Protein AF-A0A7C2QTX3-F1 (afdb_monomer_lite)

Sequence (171 aa):
MPTMRTARFLTLGAALRYRGGTQMWAWALHRLTGLGVLAFLILHVVDTALVIYRPDLYDAMLATYRHPIFRVGEYLIFLSVLYHAANGLRIVVQDFWTPLMRHRKALLAASTAVVVAAALPIAWVMLGPVLGLREEPGAARHRERCLREPTAPACVAPTAKARTASPETGR

Secondary structure (DSSP, 8-state):
-----------HHHHHT----HHHHHHHHHHHHHHHHHHHHHHHHHHHHHHHH-HHHHHHHHHHHTSHHHHHHHHHHHHHHHHHHHHHHHHHHHHH-GGGGGGHHHHHHHHHHHHHHHHHHHHHHHHTTTTTSS--HHHHHHHHHHHH-TTSTTTS---TTTTT-------

Structure (mmCIF, N/CA/C/O backbone):
data_AF-A0A7C2QTX3-F1
#
_entry.id   AF-A0A7C2QTX3-F1
#
loop_
_atom_site.group_PDB
_atom_site.id
_atom_site.type_symbol
_atom_site.label_atom_id
_atom_site.label_alt_id
_atom_site.label_comp_id
_atom_site.label_asym_id
_atom_site.label_entity_id
_atom_site.label_seq_id
_atom_site.pdbx_PDB_ins_code
_atom_site.Cartn_x
_atom_site.Cartn_y
_atom_site.Cartn_z
_atom_site.occupancy
_atom_site.B_iso_or_equiv
_atom_site.auth_seq_id
_atom_site.auth_comp_id
_atom_site.auth_asym_id
_atom_site.auth_atom_id
_atom_site.pdbx_PDB_model_num
ATOM 1 N N . MET A 1 1 ? -36.318 39.809 23.331 1.00 50.53 1 MET A N 1
ATOM 2 C CA . MET A 1 1 ? -35.365 39.790 22.199 1.00 50.53 1 MET A CA 1
ATOM 3 C C . MET A 1 1 ? -34.103 39.053 22.645 1.00 50.53 1 MET A C 1
ATOM 5 O O . MET A 1 1 ? -33.371 39.626 23.443 1.00 50.53 1 MET A O 1
ATOM 9 N N . PRO A 1 2 ? -33.862 37.785 22.263 1.00 57.91 2 PRO A N 1
ATOM 10 C CA . PRO A 1 2 ? -32.628 37.107 22.637 1.00 57.91 2 PRO A CA 1
ATOM 11 C C . PRO A 1 2 ? -31.489 37.546 21.710 1.00 57.91 2 PRO A C 1
ATOM 13 O O . PRO A 1 2 ? -31.608 37.542 20.486 1.00 57.91 2 PRO A O 1
ATOM 16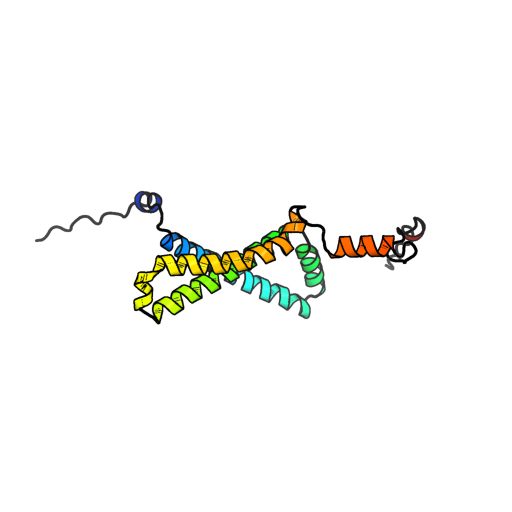 N N . THR A 1 3 ? -30.394 37.957 22.333 1.00 61.47 3 THR A N 1
ATOM 17 C CA . THR A 1 3 ? -29.134 38.378 21.728 1.00 61.47 3 THR A CA 1
ATOM 18 C C . THR A 1 3 ? -28.474 37.216 20.984 1.00 61.47 3 THR A C 1
ATOM 20 O O . THR A 1 3 ? -28.255 36.139 21.541 1.00 61.47 3 THR A O 1
ATOM 23 N N . MET A 1 4 ? -28.147 37.434 19.706 1.00 57.34 4 MET A N 1
ATOM 24 C CA . MET A 1 4 ? -27.383 36.486 18.895 1.00 57.34 4 MET A CA 1
ATOM 25 C C . MET A 1 4 ? -26.004 36.272 19.529 1.00 57.34 4 MET A C 1
ATOM 27 O O . MET A 1 4 ? -25.161 37.168 19.558 1.00 57.34 4 MET A O 1
ATOM 31 N N . ARG A 1 5 ? -25.784 35.072 20.072 1.00 62.09 5 ARG A N 1
ATOM 32 C CA . ARG A 1 5 ? -24.493 34.644 20.606 1.00 62.09 5 ARG A CA 1
ATOM 33 C C . ARG A 1 5 ? -23.505 34.436 19.462 1.00 62.09 5 ARG A C 1
ATOM 35 O O . ARG A 1 5 ? -23.758 33.691 18.523 1.00 62.09 5 ARG A O 1
ATOM 42 N N . THR A 1 6 ? -22.371 35.100 19.617 1.00 60.44 6 THR A N 1
ATOM 43 C CA . THR A 1 6 ? -21.134 35.064 18.842 1.00 60.44 6 THR A CA 1
ATOM 44 C C . THR A 1 6 ? -20.844 33.688 18.234 1.00 60.44 6 THR A C 1
ATOM 46 O O . THR A 1 6 ? -20.529 32.733 18.949 1.00 60.44 6 THR A O 1
ATOM 49 N N . ALA A 1 7 ? -20.901 33.598 16.905 1.00 58.66 7 ALA A N 1
ATOM 50 C CA . ALA A 1 7 ? -20.357 32.474 16.157 1.00 58.66 7 ALA A CA 1
ATOM 51 C C . ALA A 1 7 ? -18.837 32.441 16.376 1.00 58.66 7 ALA A C 1
ATOM 53 O O . ALA A 1 7 ? -18.087 33.255 15.838 1.00 58.66 7 ALA A O 1
ATOM 54 N N . ARG A 1 8 ? -18.372 31.534 17.241 1.00 60.38 8 ARG A N 1
ATOM 55 C CA . ARG A 1 8 ? -16.943 31.291 17.442 1.00 60.38 8 ARG A CA 1
ATOM 56 C C . ARG A 1 8 ? -16.390 30.645 16.176 1.00 60.38 8 ARG A C 1
ATOM 58 O O . ARG A 1 8 ? -16.637 29.470 15.924 1.00 60.38 8 ARG A O 1
ATOM 65 N N . PHE A 1 9 ? -15.632 31.421 15.408 1.00 60.91 9 PHE A N 1
ATOM 66 C CA . PHE A 1 9 ? -14.715 30.918 14.393 1.00 60.91 9 PHE A CA 1
ATOM 67 C C . PHE A 1 9 ? -13.874 29.788 15.007 1.00 60.91 9 PHE A C 1
ATOM 69 O O . PHE A 1 9 ? -13.084 30.029 15.922 1.00 60.91 9 PHE A O 1
ATOM 76 N N . LEU A 1 10 ? -14.068 28.550 14.540 1.00 65.25 10 LEU A N 1
ATOM 77 C CA . LEU A 1 10 ? -13.141 27.455 14.812 1.00 65.25 10 LEU A CA 1
ATOM 78 C C . LEU A 1 10 ? -11.784 27.874 14.249 1.00 65.25 10 LEU A C 1
ATOM 80 O O . LEU A 1 10 ? -11.579 27.899 13.038 1.00 65.25 10 LEU A O 1
ATOM 84 N N . THR A 1 11 ? -10.869 28.272 15.123 1.00 66.81 11 THR A N 1
ATOM 85 C CA . THR A 1 11 ? -9.556 28.737 14.700 1.00 66.81 11 THR A CA 1
ATOM 86 C C . THR A 1 11 ? -8.782 27.562 14.110 1.00 66.81 11 THR A C 1
ATOM 88 O O . THR A 1 11 ? -8.664 26.503 14.725 1.00 66.81 11 THR A O 1
ATOM 91 N N . LEU A 1 12 ? -8.212 27.756 12.920 1.00 65.94 12 LEU A N 1
ATOM 92 C CA . LEU A 1 12 ? -7.293 26.816 12.267 1.00 65.94 12 LEU A CA 1
ATOM 93 C C . LEU A 1 12 ? -6.188 26.340 13.236 1.00 65.94 12 LEU A C 1
ATOM 95 O O . LEU A 1 12 ? -5.781 25.183 13.212 1.00 65.94 12 LEU A O 1
ATOM 99 N N . GLY A 1 13 ? -5.780 27.203 14.175 1.00 67.69 13 GLY A N 1
ATOM 100 C CA . GLY A 1 13 ? -4.843 26.873 15.252 1.00 67.69 13 GLY A CA 1
ATOM 101 C C . GLY A 1 13 ? -5.346 25.836 16.269 1.00 67.69 13 GLY A C 1
ATOM 102 O O . GLY A 1 13 ? -4.538 25.084 16.808 1.00 67.69 13 GLY A O 1
ATOM 103 N N . ALA A 1 14 ? -6.655 25.739 16.522 1.00 66.12 14 ALA A N 1
ATOM 104 C CA . ALA A 1 14 ? -7.232 24.676 17.348 1.00 66.12 14 ALA A CA 1
ATOM 105 C C . ALA A 1 14 ? -7.248 23.328 16.607 1.00 66.12 14 ALA A C 1
ATOM 107 O O . ALA A 1 14 ? -6.960 22.298 17.215 1.00 66.12 14 ALA A O 1
ATOM 108 N N . ALA A 1 15 ? -7.501 23.339 15.292 1.00 64.50 15 ALA A N 1
ATOM 109 C CA . ALA A 1 15 ? -7.401 22.151 14.443 1.00 64.50 15 ALA A CA 1
ATOM 110 C C . ALA A 1 15 ? -5.948 21.645 14.334 1.00 64.50 15 ALA A C 1
ATOM 112 O O . ALA A 1 15 ? -5.706 20.450 14.469 1.00 64.50 15 ALA A O 1
ATOM 113 N N . LEU A 1 16 ? -4.974 22.552 14.190 1.00 67.81 16 LEU A N 1
ATOM 114 C CA . LEU A 1 16 ? -3.541 22.224 14.144 1.00 67.81 16 LEU A CA 1
ATOM 115 C C . LEU A 1 16 ? -2.974 21.752 15.499 1.00 67.81 16 LEU A C 1
ATOM 117 O O . LEU A 1 16 ? -2.011 20.992 15.528 1.00 67.81 16 LEU A O 1
ATOM 121 N N . ARG A 1 17 ? -3.571 22.160 16.631 1.00 70.44 17 ARG A N 1
ATOM 122 C CA . ARG A 1 17 ? -3.202 21.677 17.981 1.00 70.44 17 ARG A CA 1
ATOM 123 C C . ARG A 1 17 ? -3.789 20.307 18.331 1.00 70.44 17 ARG A C 1
ATOM 125 O O . ARG A 1 17 ? -3.411 19.739 19.359 1.00 70.44 17 ARG A O 1
ATOM 132 N N . TYR A 1 18 ? -4.709 19.767 17.532 1.00 73.12 18 TYR A N 1
ATOM 133 C CA . TYR A 1 18 ? -5.312 18.468 17.810 1.00 73.12 18 TYR A CA 1
ATOM 134 C C . TYR A 1 18 ? -4.320 17.335 17.513 1.00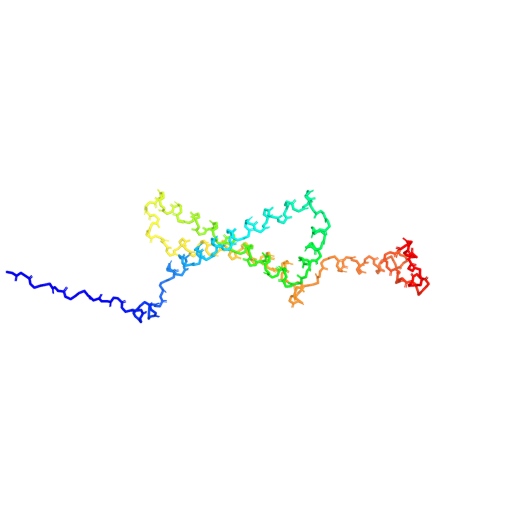 73.12 18 TYR A C 1
ATOM 136 O O . TYR A 1 18 ? -3.978 17.070 16.367 1.00 73.12 18 TYR A O 1
ATOM 144 N N . ARG A 1 19 ? -3.873 16.624 18.556 1.00 69.56 19 ARG A N 1
ATOM 145 C CA . ARG A 1 19 ? -2.820 15.594 18.446 1.00 69.56 19 ARG A CA 1
ATOM 146 C C . ARG A 1 19 ? -3.261 14.262 17.828 1.00 69.56 19 ARG A C 1
ATOM 148 O O . ARG A 1 19 ? -2.429 13.369 17.731 1.00 69.56 19 ARG A O 1
ATOM 155 N N . GLY A 1 20 ? -4.517 14.131 17.389 1.00 72.81 20 GLY A N 1
ATOM 156 C CA . GLY A 1 20 ? -5.001 12.943 16.678 1.00 72.81 20 GLY A CA 1
ATOM 157 C C . GLY A 1 20 ? -5.056 11.685 17.549 1.00 72.81 20 GLY A C 1
ATOM 158 O O . GLY A 1 20 ? -4.029 11.128 17.920 1.00 72.81 20 GLY A O 1
ATOM 159 N N . GLY A 1 21 ? -6.248 11.159 17.844 1.00 85.25 21 GLY A N 1
ATOM 160 C CA . GLY A 1 21 ? -6.345 9.789 18.370 1.00 85.25 21 GLY A CA 1
ATOM 161 C C . GLY A 1 21 ? -5.857 8.761 17.336 1.00 85.25 21 GLY A C 1
ATOM 162 O O . GLY A 1 21 ? -5.916 9.019 16.135 1.00 85.25 21 GLY A O 1
ATOM 163 N N . THR A 1 22 ? -5.449 7.561 17.760 1.00 89.88 22 THR A N 1
ATOM 164 C CA . THR A 1 22 ? -5.025 6.465 16.852 1.00 89.88 22 THR A CA 1
ATOM 165 C C . THR A 1 22 ? -6.045 6.166 15.742 1.00 89.88 22 THR A C 1
ATOM 167 O O . THR A 1 22 ? -5.695 5.787 14.630 1.00 89.88 22 THR A O 1
ATOM 170 N N . GLN A 1 23 ? -7.324 6.410 16.014 1.00 89.69 23 GLN A N 1
ATOM 171 C CA . GLN A 1 23 ? -8.436 6.179 15.097 1.00 89.69 23 GLN A CA 1
ATOM 172 C C . GLN A 1 23 ? -8.575 7.321 14.086 1.00 89.69 23 GLN A C 1
ATOM 174 O O . GLN A 1 23 ? -8.977 7.078 12.953 1.00 89.69 23 GLN A O 1
ATOM 179 N N . MET A 1 24 ? -8.190 8.541 14.470 1.00 92.62 24 MET A N 1
ATOM 180 C CA . MET A 1 24 ? -8.110 9.685 13.562 1.00 92.62 24 MET A CA 1
ATOM 181 C C . MET A 1 24 ? -6.993 9.477 12.537 1.00 92.62 24 MET A C 1
ATOM 183 O O . MET A 1 24 ? -7.195 9.711 11.349 1.00 92.62 24 MET A O 1
ATOM 187 N N . TRP A 1 25 ? -5.846 8.957 12.983 1.00 92.06 25 TRP A N 1
ATOM 188 C CA . TRP A 1 25 ? -4.756 8.568 12.088 1.00 92.06 25 TRP A CA 1
ATOM 189 C C . TRP A 1 25 ? -5.172 7.454 11.132 1.00 92.06 25 TRP A C 1
ATOM 191 O O . TRP A 1 25 ? -4.946 7.576 9.933 1.00 92.06 25 TRP A O 1
ATOM 201 N N . ALA A 1 26 ? -5.851 6.415 11.629 1.00 94.31 26 ALA A N 1
ATOM 202 C CA . ALA A 1 26 ? -6.357 5.347 10.769 1.00 94.31 26 ALA A CA 1
ATOM 203 C C . ALA A 1 26 ? -7.345 5.865 9.704 1.00 94.31 26 ALA A C 1
ATOM 205 O O . ALA A 1 26 ? -7.304 5.461 8.546 1.00 94.31 26 ALA A O 1
ATOM 206 N N . TRP A 1 27 ? -8.208 6.812 10.074 1.00 94.88 27 TRP A N 1
ATOM 207 C CA . TRP A 1 27 ? -9.110 7.479 9.136 1.00 94.88 27 TRP A CA 1
ATOM 208 C C . TRP A 1 27 ? -8.356 8.286 8.069 1.00 94.88 27 TRP A C 1
ATOM 210 O O . TRP A 1 27 ? -8.669 8.175 6.882 1.00 94.88 27 TRP A O 1
ATOM 220 N N . ALA A 1 28 ? -7.348 9.067 8.470 1.00 95.75 28 ALA A N 1
ATOM 221 C CA . ALA A 1 28 ? -6.566 9.888 7.548 1.00 95.75 28 ALA A CA 1
ATOM 222 C C . ALA A 1 28 ? -5.774 9.014 6.565 1.00 95.75 28 ALA A C 1
ATOM 224 O O . ALA A 1 28 ? -5.827 9.236 5.355 1.00 95.75 28 ALA A O 1
ATOM 225 N N . LEU A 1 29 ? -5.115 7.968 7.075 1.00 96.31 29 LEU A N 1
ATOM 226 C CA . LEU A 1 29 ? -4.377 7.005 6.261 1.00 96.31 29 LEU A CA 1
ATOM 227 C C . LEU A 1 29 ? -5.290 6.266 5.285 1.00 96.31 29 LEU A C 1
ATOM 229 O O . LEU A 1 29 ? -4.895 6.047 4.146 1.00 96.31 29 LEU A O 1
ATOM 233 N N . HIS A 1 30 ? -6.518 5.916 5.672 1.00 97.81 30 HI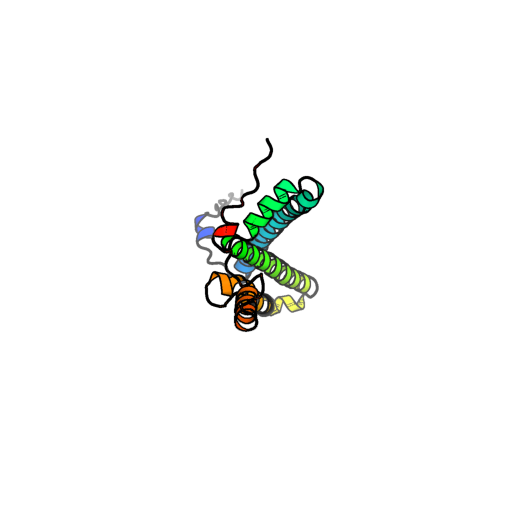S A N 1
ATOM 234 C CA . HIS A 1 30 ? -7.438 5.213 4.772 1.00 97.81 30 HIS A CA 1
ATOM 235 C C . HIS A 1 30 ? -7.814 6.060 3.554 1.00 97.81 30 HIS A C 1
ATOM 237 O O . HIS A 1 30 ? -7.872 5.551 2.435 1.00 97.81 30 HIS A O 1
ATOM 243 N N . ARG A 1 31 ? -7.999 7.369 3.756 1.00 97.31 31 ARG A N 1
ATOM 244 C CA . ARG A 1 31 ? -8.250 8.321 2.667 1.00 97.31 31 ARG A CA 1
ATOM 245 C C . ARG A 1 31 ? -7.016 8.535 1.806 1.00 97.31 31 ARG A C 1
ATOM 247 O O . ARG A 1 31 ? -7.120 8.474 0.588 1.00 97.31 31 ARG A O 1
ATOM 254 N N . LEU A 1 32 ? -5.860 8.746 2.433 1.00 98.00 32 LEU A N 1
ATOM 255 C CA . LEU A 1 32 ? -4.603 8.960 1.719 1.00 98.00 32 LEU A CA 1
ATOM 256 C C . LEU A 1 32 ? -4.243 7.751 0.848 1.00 98.00 32 LEU A C 1
ATOM 258 O O . LEU A 1 32 ? -3.957 7.900 -0.335 1.00 98.00 32 LEU A O 1
ATOM 262 N N . THR A 1 33 ? -4.322 6.549 1.415 1.00 98.31 33 THR A N 1
ATOM 263 C CA . THR A 1 33 ? -4.094 5.305 0.670 1.00 98.31 33 THR A CA 1
ATOM 264 C C . THR A 1 33 ? -5.142 5.098 -0.414 1.00 98.31 33 THR A C 1
ATOM 266 O O . THR A 1 33 ? -4.773 4.696 -1.505 1.00 98.31 33 THR A O 1
ATOM 269 N N . GLY A 1 34 ? -6.410 5.456 -0.184 1.00 98.00 34 GLY A N 1
ATOM 270 C CA . GLY A 1 34 ? -7.449 5.424 -1.220 1.00 98.00 34 GLY A CA 1
ATOM 271 C C . GLY A 1 34 ? -7.141 6.330 -2.418 1.00 98.00 34 GLY A C 1
ATOM 272 O O . GLY A 1 34 ? -7.313 5.907 -3.558 1.00 98.00 34 GLY A O 1
ATOM 273 N N . LEU A 1 35 ? -6.614 7.538 -2.183 1.00 98.12 35 LEU A N 1
ATOM 274 C CA . LEU A 1 35 ? -6.125 8.412 -3.258 1.00 98.12 35 LEU A CA 1
ATOM 275 C C . LEU A 1 35 ? -4.937 7.786 -4.001 1.00 98.12 35 LEU A C 1
ATOM 277 O O . LEU A 1 35 ? -4.881 7.859 -5.226 1.00 98.12 35 LEU A O 1
ATOM 281 N N . GLY A 1 36 ? -4.025 7.130 -3.277 1.00 97.12 36 GLY A N 1
ATOM 282 C CA . GLY A 1 36 ? -2.924 6.369 -3.869 1.00 97.12 36 GLY A CA 1
ATOM 283 C C . GLY A 1 36 ? -3.408 5.211 -4.747 1.00 97.12 36 GLY A C 1
ATOM 284 O O . GLY A 1 36 ? -2.939 5.064 -5.872 1.00 97.12 36 GLY A O 1
ATOM 285 N N . VAL A 1 37 ? -4.388 4.432 -4.276 1.00 98.00 37 VAL A N 1
ATOM 286 C CA . VAL A 1 37 ? -5.004 3.335 -5.042 1.00 98.00 37 VAL A CA 1
ATOM 287 C C . VAL A 1 37 ? -5.713 3.864 -6.286 1.00 98.00 37 VAL A C 1
ATOM 289 O O . VAL A 1 37 ? -5.564 3.279 -7.353 1.00 98.00 37 VAL A O 1
ATOM 292 N N . LEU A 1 38 ? -6.443 4.978 -6.185 1.00 98.06 38 LEU A N 1
ATOM 293 C CA . LEU A 1 38 ? -7.101 5.598 -7.336 1.00 98.06 38 LEU A CA 1
ATOM 294 C C . LEU A 1 38 ? -6.086 6.065 -8.388 1.00 98.06 38 LEU A C 1
ATOM 296 O O . LEU A 1 38 ? -6.249 5.766 -9.569 1.00 98.06 38 LEU A O 1
ATOM 300 N N . ALA A 1 39 ? -5.032 6.767 -7.963 1.00 96.94 39 ALA A N 1
ATOM 301 C CA . ALA A 1 39 ? -3.966 7.205 -8.858 1.00 96.94 39 ALA A CA 1
ATOM 302 C C . ALA A 1 39 ? -3.276 6.009 -9.530 1.00 96.94 39 ALA A C 1
ATOM 304 O O . ALA A 1 39 ? -3.077 6.020 -10.744 1.00 96.94 39 ALA A O 1
ATOM 305 N N . PHE A 1 40 ? -2.982 4.956 -8.760 1.00 96.38 40 PHE A N 1
ATOM 306 C CA . PHE A 1 40 ? -2.459 3.703 -9.293 1.00 96.38 40 PHE A CA 1
ATOM 307 C C . PHE A 1 40 ? -3.409 3.088 -10.321 1.00 96.38 40 PHE A C 1
ATOM 309 O O . PHE A 1 40 ? -2.947 2.758 -11.401 1.00 96.38 40 PHE A O 1
ATOM 316 N N . LEU A 1 41 ? -4.713 2.976 -10.046 1.00 97.25 41 LEU A N 1
ATOM 317 C CA . LEU A 1 41 ? -5.673 2.392 -10.990 1.00 97.25 41 LEU A CA 1
ATOM 318 C C . LEU A 1 41 ? -5.690 3.140 -12.327 1.00 97.25 41 LEU A C 1
ATOM 320 O O . LEU A 1 41 ? -5.680 2.505 -13.377 1.00 97.25 41 LEU A O 1
ATOM 324 N N . ILE A 1 42 ? -5.688 4.476 -12.296 1.00 97.81 42 ILE A N 1
ATOM 325 C CA . ILE A 1 42 ? -5.661 5.297 -13.514 1.00 97.81 42 ILE A CA 1
ATOM 326 C C . ILE A 1 42 ? -4.374 5.029 -14.300 1.00 97.81 42 ILE A C 1
ATOM 328 O O . ILE A 1 42 ? -4.436 4.696 -15.483 1.00 97.81 42 ILE A O 1
ATOM 332 N N . LEU A 1 43 ? -3.215 5.136 -13.643 1.00 95.25 43 LEU A N 1
ATOM 333 C CA . LEU A 1 43 ? -1.918 4.901 -14.283 1.00 95.25 43 LEU A CA 1
ATOM 334 C C . LEU A 1 43 ? -1.791 3.467 -14.808 1.00 95.25 43 LEU A C 1
ATOM 336 O O . LEU A 1 43 ? -1.312 3.263 -15.915 1.00 95.25 43 LEU A O 1
ATOM 340 N N . HIS A 1 44 ? -2.266 2.487 -14.046 1.00 95.31 44 HIS A N 1
ATOM 341 C CA . HIS A 1 44 ? -2.201 1.071 -14.378 1.00 95.31 44 HIS A CA 1
ATOM 342 C C . HIS A 1 44 ? -3.041 0.725 -15.608 1.00 95.31 44 HIS A C 1
ATOM 344 O O . HIS A 1 44 ? -2.586 -0.016 -16.475 1.00 95.31 44 HIS A O 1
ATOM 350 N N . VAL A 1 45 ? -4.252 1.278 -15.722 1.00 96.94 45 VAL A N 1
ATOM 351 C CA . VAL A 1 45 ? -5.093 1.082 -16.912 1.00 96.94 45 VAL A CA 1
ATOM 352 C C . VAL A 1 45 ? -4.435 1.698 -18.146 1.00 96.94 45 VAL A C 1
ATOM 354 O O . VAL A 1 45 ? -4.423 1.072 -19.202 1.00 96.94 45 VAL A O 1
ATOM 357 N N . VAL A 1 46 ? -3.852 2.894 -18.023 1.00 96.38 46 VAL A N 1
ATOM 358 C CA . VAL A 1 46 ? -3.138 3.534 -19.138 1.00 96.38 46 VAL A CA 1
ATOM 359 C C . VAL A 1 46 ? -1.926 2.702 -19.556 1.00 96.38 46 VAL A C 1
ATOM 361 O O . VAL A 1 46 ? -1.786 2.396 -20.735 1.00 96.38 46 VAL A O 1
ATOM 364 N N . ASP A 1 47 ? -1.086 2.301 -18.605 1.00 94.69 47 ASP A N 1
ATOM 365 C CA . ASP A 1 47 ? 0.149 1.561 -18.871 1.00 94.69 47 ASP A CA 1
ATOM 366 C C . ASP A 1 47 ? -0.122 0.177 -19.485 1.00 94.69 47 ASP A C 1
ATOM 368 O O . ASP A 1 47 ? 0.459 -0.193 -20.505 1.00 94.69 47 ASP A O 1
ATOM 372 N N . THR A 1 48 ? -1.102 -0.558 -18.955 1.00 94.94 48 THR A N 1
ATOM 373 C CA . THR A 1 48 ? -1.514 -1.850 -19.531 1.00 94.94 48 THR A CA 1
ATOM 374 C C . THR A 1 48 ? -2.171 -1.705 -20.905 1.00 94.94 48 THR A C 1
ATOM 376 O O . THR A 1 48 ? -2.007 -2.585 -21.749 1.00 94.94 48 THR A O 1
ATOM 379 N N . ALA A 1 49 ? -2.854 -0.591 -21.187 1.00 96.19 49 ALA A N 1
ATOM 380 C CA . ALA A 1 49 ? -3.392 -0.324 -22.518 1.00 96.19 49 ALA A CA 1
ATOM 381 C C . ALA A 1 49 ? -2.281 -0.109 -23.565 1.00 96.19 49 ALA A C 1
ATOM 383 O O . ALA A 1 49 ? -2.464 -0.478 -24.730 1.00 96.19 49 ALA A O 1
ATOM 384 N N . LEU A 1 50 ? -1.113 0.427 -23.177 1.00 96.12 50 LEU A N 1
ATOM 385 C CA . LEU A 1 50 ? 0.012 0.643 -24.100 1.00 96.12 50 LEU A CA 1
ATOM 386 C C . LEU A 1 50 ? 0.513 -0.657 -24.734 1.00 96.12 50 LEU A C 1
ATOM 388 O O . LEU A 1 50 ? 0.960 -0.615 -25.877 1.00 96.12 50 LEU A O 1
ATOM 392 N N . VAL A 1 51 ? 0.353 -1.802 -24.061 1.00 95.81 51 VAL A N 1
ATOM 393 C CA . VAL A 1 51 ? 0.683 -3.128 -24.617 1.00 95.81 51 VAL A CA 1
ATOM 394 C C . VAL A 1 51 ? 0.020 -3.349 -25.979 1.00 95.81 51 VAL A C 1
ATOM 396 O O . VAL A 1 51 ? 0.630 -3.920 -26.878 1.00 95.81 51 VAL A O 1
ATOM 399 N N . ILE A 1 52 ? -1.224 -2.889 -26.143 1.00 95.44 52 ILE A N 1
ATOM 400 C CA . ILE A 1 52 ? -2.007 -3.084 -27.369 1.00 95.44 52 ILE A CA 1
ATOM 401 C C . ILE A 1 52 ? -1.814 -1.908 -28.330 1.00 95.44 52 ILE A C 1
ATOM 403 O O . ILE A 1 52 ? -1.646 -2.109 -29.530 1.00 95.44 52 ILE A O 1
ATOM 407 N N . TYR A 1 53 ? -1.862 -0.673 -27.821 1.00 95.62 53 TYR A N 1
ATOM 408 C CA . TYR A 1 53 ? -1.924 0.514 -28.677 1.00 95.62 53 TYR A CA 1
ATOM 409 C C . TYR A 1 53 ? -0.555 1.047 -29.112 1.00 95.62 53 TYR A C 1
ATOM 411 O O . TYR A 1 53 ? -0.446 1.599 -30.206 1.00 95.62 53 TYR A O 1
ATOM 419 N N . ARG A 1 54 ? 0.471 0.949 -28.256 1.00 94.50 54 ARG A N 1
ATOM 420 C CA . ARG A 1 54 ? 1.801 1.559 -28.445 1.00 94.50 54 ARG A CA 1
ATOM 421 C C . ARG A 1 54 ? 2.899 0.715 -27.781 1.00 94.50 54 ARG A C 1
ATOM 423 O O . ARG A 1 54 ? 3.440 1.117 -26.746 1.00 94.50 54 ARG A O 1
ATOM 430 N N . PRO A 1 55 ? 3.243 -0.443 -28.371 1.00 93.44 55 PRO A N 1
ATOM 431 C CA . PRO A 1 55 ? 4.212 -1.371 -27.788 1.00 93.44 55 PRO A CA 1
ATOM 432 C C . PRO A 1 55 ? 5.613 -0.758 -27.637 1.00 93.44 55 PRO A C 1
ATOM 434 O O . PRO A 1 55 ? 6.322 -1.067 -26.686 1.00 93.44 55 PRO A O 1
ATOM 437 N N . ASP A 1 56 ? 5.979 0.188 -28.506 1.00 94.31 56 ASP A N 1
ATOM 438 C CA . ASP A 1 56 ? 7.232 0.942 -28.422 1.00 94.31 56 ASP A CA 1
ATOM 439 C C . ASP A 1 56 ? 7.346 1.766 -27.126 1.00 94.31 56 ASP A C 1
ATOM 441 O O . ASP A 1 56 ? 8.401 1.806 -26.491 1.00 94.31 56 ASP A O 1
ATOM 445 N N . LEU A 1 57 ? 6.246 2.396 -26.699 1.00 93.19 57 LEU A N 1
ATOM 446 C CA . LEU A 1 57 ? 6.198 3.149 -25.444 1.00 93.19 57 LEU A CA 1
ATOM 447 C C . LEU A 1 57 ? 6.139 2.219 -24.232 1.00 93.19 57 LEU A C 1
ATOM 449 O O . LEU A 1 57 ? 6.740 2.528 -23.204 1.00 93.19 57 LEU A O 1
ATOM 453 N N . TYR A 1 58 ? 5.452 1.082 -24.357 1.00 92.88 58 TYR A N 1
ATOM 454 C CA . TYR A 1 58 ? 5.402 0.068 -23.308 1.00 92.88 58 TYR A CA 1
ATOM 455 C C . TYR A 1 58 ? 6.802 -0.463 -22.967 1.00 92.88 58 TYR A C 1
ATOM 457 O O . TYR A 1 58 ? 7.184 -0.475 -21.797 1.00 92.88 58 TYR A O 1
ATOM 465 N N . ASP A 1 59 ? 7.613 -0.809 -23.972 1.00 93.31 59 ASP A N 1
ATOM 466 C CA . ASP A 1 59 ? 8.979 -1.302 -23.756 1.00 93.31 59 ASP A CA 1
ATOM 467 C C . ASP A 1 59 ? 9.870 -0.262 -23.051 1.00 93.31 59 ASP A C 1
ATOM 469 O O . ASP A 1 59 ? 10.659 -0.601 -22.158 1.00 93.31 59 ASP A O 1
ATOM 473 N N . ALA A 1 60 ? 9.710 1.021 -23.396 1.00 92.06 60 ALA A N 1
ATOM 474 C CA . ALA A 1 60 ? 10.418 2.124 -22.748 1.00 92.06 60 ALA A CA 1
ATOM 475 C C . ALA A 1 60 ? 9.995 2.318 -21.277 1.00 92.06 60 ALA A C 1
ATOM 477 O O . ALA A 1 60 ? 10.847 2.507 -20.399 1.00 92.06 60 ALA A O 1
ATOM 478 N N . MET A 1 61 ? 8.695 2.227 -20.976 1.00 90.94 61 MET A N 1
ATOM 479 C CA . MET A 1 61 ? 8.189 2.291 -19.597 1.00 90.94 61 MET A CA 1
ATOM 480 C C . MET A 1 61 ? 8.639 1.076 -18.782 1.00 90.94 61 MET A C 1
ATOM 482 O O . MET A 1 61 ? 9.121 1.222 -17.657 1.00 90.94 61 MET A O 1
ATOM 486 N N . LEU A 1 62 ? 8.626 -0.115 -19.379 1.00 92.44 62 LEU A N 1
ATOM 487 C CA . LEU A 1 62 ? 9.091 -1.346 -18.745 1.00 92.44 62 LEU A CA 1
ATOM 488 C C . LEU A 1 62 ? 10.592 -1.311 -18.411 1.00 92.44 62 LEU A C 1
ATOM 490 O O . LEU A 1 62 ? 11.032 -1.896 -17.416 1.00 92.44 62 LEU A O 1
ATOM 494 N N . ALA A 1 63 ? 11.412 -0.643 -19.224 1.00 90.69 63 ALA A N 1
ATOM 495 C CA . ALA A 1 63 ? 12.811 -0.386 -18.881 1.00 90.69 63 ALA A CA 1
ATOM 496 C C . ALA A 1 63 ? 12.937 0.527 -17.647 1.00 90.69 63 ALA A C 1
ATOM 498 O O . ALA A 1 63 ? 13.810 0.315 -16.805 1.00 90.69 63 ALA A O 1
ATOM 499 N N . THR A 1 64 ? 12.025 1.488 -17.505 1.00 90.44 64 THR A N 1
ATOM 500 C CA . THR A 1 64 ? 11.995 2.453 -16.400 1.00 90.44 64 THR A CA 1
ATOM 501 C C . THR A 1 64 ? 11.560 1.802 -15.079 1.00 90.44 64 THR A C 1
ATOM 503 O O . THR A 1 64 ? 12.207 2.014 -14.052 1.00 90.44 64 THR A O 1
ATOM 506 N N . TYR A 1 65 ? 10.549 0.926 -15.094 1.00 88.56 65 TYR A N 1
ATOM 507 C CA . TYR A 1 65 ? 10.075 0.206 -13.897 1.00 88.56 65 TYR A CA 1
ATOM 508 C C . TYR A 1 65 ? 11.112 -0.739 -13.285 1.00 88.56 65 TYR A C 1
ATOM 510 O O . TYR A 1 65 ? 11.099 -1.006 -12.087 1.00 88.56 65 TYR A O 1
ATOM 518 N N . ARG A 1 66 ? 12.098 -1.184 -14.070 1.00 88.56 66 ARG A N 1
ATOM 519 C CA . ARG A 1 66 ? 13.206 -2.004 -13.558 1.00 88.56 66 ARG A CA 1
ATOM 520 C C . ARG A 1 66 ? 14.181 -1.236 -12.659 1.00 88.56 66 ARG A C 1
ATOM 522 O O . ARG A 1 66 ? 14.998 -1.869 -11.987 1.00 88.56 66 ARG A O 1
ATOM 529 N N . HIS A 1 67 ? 14.110 0.095 -12.622 1.00 90.94 67 HIS A N 1
ATOM 530 C CA . HIS A 1 67 ? 14.986 0.918 -11.796 1.00 90.94 67 HIS A CA 1
ATOM 531 C C . HIS A 1 67 ? 14.668 0.748 -10.292 1.00 90.94 67 HIS A C 1
ATOM 533 O O . HIS A 1 67 ? 13.497 0.719 -9.907 1.00 90.94 67 HIS A O 1
ATOM 539 N N . PRO A 1 68 ? 15.671 0.700 -9.391 1.00 88.50 68 PRO A N 1
ATOM 540 C CA . PRO A 1 68 ? 15.458 0.461 -7.956 1.00 88.50 68 PRO A CA 1
ATOM 541 C C . PRO A 1 68 ? 14.525 1.474 -7.275 1.00 88.50 68 PRO A C 1
ATOM 543 O O . PRO A 1 68 ? 13.799 1.116 -6.352 1.00 88.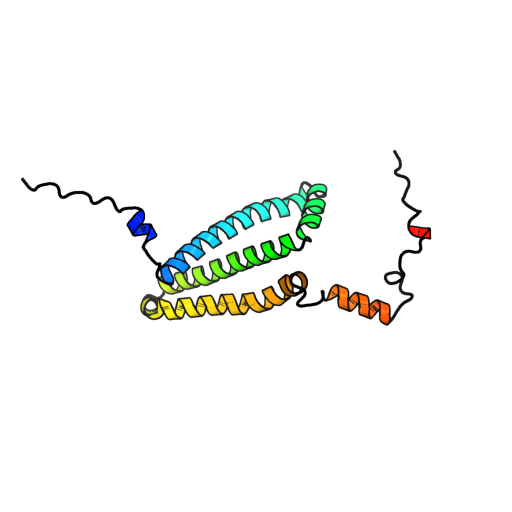50 68 PRO A O 1
ATOM 546 N N . ILE A 1 69 ? 14.497 2.723 -7.750 1.00 91.69 69 ILE A N 1
ATOM 547 C CA . ILE A 1 69 ? 13.568 3.754 -7.249 1.00 91.69 69 ILE A CA 1
ATOM 548 C C . ILE A 1 69 ? 12.106 3.343 -7.491 1.00 91.69 69 ILE A C 1
ATOM 550 O O . ILE A 1 69 ? 11.270 3.505 -6.602 1.00 91.69 69 ILE A O 1
ATOM 554 N N . PHE A 1 70 ? 11.799 2.769 -8.658 1.00 92.75 70 PHE A N 1
ATOM 555 C CA . PHE A 1 70 ? 10.447 2.312 -8.975 1.00 92.75 70 PHE A CA 1
ATOM 556 C C . PHE A 1 70 ? 10.040 1.113 -8.128 1.00 92.75 70 PHE A C 1
ATOM 558 O O . PHE A 1 70 ? 8.915 1.099 -7.647 1.00 92.75 70 PHE A O 1
ATOM 565 N N . ARG A 1 71 ? 10.963 0.202 -7.799 1.00 91.25 71 ARG A N 1
ATOM 566 C CA . ARG A 1 71 ? 10.685 -0.893 -6.850 1.00 91.25 71 ARG A CA 1
ATOM 567 C C . ARG A 1 71 ? 10.236 -0.395 -5.472 1.00 91.25 71 ARG A C 1
ATOM 569 O O . ARG A 1 71 ? 9.361 -0.995 -4.851 1.00 91.25 71 ARG A O 1
ATOM 576 N N . VAL A 1 72 ? 10.805 0.713 -4.983 1.00 94.25 72 VAL A N 1
ATOM 577 C CA . VAL A 1 72 ? 10.343 1.348 -3.733 1.00 94.25 72 VAL A CA 1
ATOM 578 C C . VAL A 1 72 ? 8.927 1.900 -3.909 1.00 94.25 72 VAL A C 1
ATOM 580 O O . VAL A 1 72 ? 8.077 1.698 -3.042 1.00 94.25 72 VAL A O 1
ATOM 583 N N . GLY A 1 73 ? 8.652 2.556 -5.039 1.00 94.25 73 GLY A N 1
ATOM 584 C CA . GLY A 1 73 ? 7.317 3.048 -5.386 1.00 94.25 73 GLY A CA 1
ATOM 585 C C . GLY A 1 73 ? 6.269 1.934 -5.484 1.00 94.25 73 GLY A C 1
ATOM 586 O O . GLY A 1 73 ? 5.197 2.053 -4.894 1.00 94.25 73 GLY A O 1
ATOM 587 N N . GLU A 1 74 ? 6.596 0.826 -6.148 1.00 94.62 74 GLU A N 1
ATOM 588 C CA . GLU A 1 74 ? 5.762 -0.378 -6.242 1.00 94.62 74 GLU A CA 1
ATOM 589 C C . GLU A 1 74 ? 5.413 -0.913 -4.852 1.00 94.62 74 GLU A C 1
ATOM 591 O O . GLU A 1 74 ? 4.249 -1.197 -4.568 1.00 94.62 74 GLU A O 1
ATOM 596 N N . TYR A 1 75 ? 6.395 -0.972 -3.948 1.00 96.25 75 TYR A N 1
ATOM 597 C CA . TYR A 1 75 ? 6.159 -1.399 -2.573 1.00 96.25 75 TYR A CA 1
ATOM 598 C C . TYR A 1 75 ? 5.255 -0.427 -1.790 1.00 96.25 75 TYR A C 1
ATOM 600 O O . TYR A 1 75 ? 4.387 -0.864 -1.033 1.00 96.25 75 TYR A O 1
ATOM 608 N N . LEU A 1 76 ? 5.394 0.891 -1.982 1.00 96.19 76 LEU A N 1
ATOM 609 C CA . LEU A 1 76 ? 4.513 1.886 -1.350 1.00 96.19 76 LEU A CA 1
ATOM 610 C C . LEU A 1 76 ? 3.067 1.790 -1.857 1.00 96.19 76 LEU A C 1
ATOM 612 O O . LEU A 1 76 ? 2.121 1.917 -1.071 1.00 96.19 76 LEU A O 1
ATOM 616 N N . ILE A 1 77 ? 2.882 1.546 -3.154 1.00 96.88 77 ILE A N 1
ATOM 617 C CA . ILE A 1 77 ? 1.562 1.322 -3.753 1.00 96.88 77 ILE A CA 1
ATOM 618 C C . ILE A 1 77 ? 0.962 0.021 -3.214 1.00 96.88 77 ILE A C 1
ATOM 620 O O . ILE A 1 77 ? -0.187 0.019 -2.772 1.00 96.88 77 ILE A O 1
ATOM 624 N N . PHE A 1 78 ? 1.750 -1.056 -3.158 1.00 97.38 78 PHE A N 1
ATOM 625 C CA . PHE A 1 78 ? 1.349 -2.317 -2.539 1.00 97.38 78 PHE A CA 1
ATOM 626 C C . PHE A 1 78 ? 0.878 -2.110 -1.090 1.00 97.38 78 PHE A C 1
ATOM 628 O O . PHE A 1 78 ? -0.219 -2.540 -0.726 1.00 97.38 78 PHE A O 1
ATOM 635 N N . LEU A 1 79 ? 1.655 -1.386 -0.276 1.00 97.81 79 LEU A N 1
ATOM 636 C CA . LEU A 1 79 ? 1.290 -1.070 1.105 1.00 97.81 79 LEU A CA 1
ATOM 637 C C . LEU A 1 79 ? -0.003 -0.247 1.180 1.00 97.81 79 LEU A C 1
ATOM 639 O O . LEU A 1 79 ? -0.829 -0.478 2.065 1.00 97.81 79 LEU A O 1
ATOM 643 N N . SER A 1 80 ? -0.203 0.679 0.239 1.00 98.06 80 SER A N 1
ATOM 644 C CA . SER A 1 80 ? -1.423 1.483 0.148 1.00 98.06 80 SER A CA 1
ATOM 645 C C . SER A 1 80 ? -2.651 0.614 -0.112 1.00 98.06 80 SER A C 1
ATOM 647 O O . SER A 1 80 ? -3.631 0.726 0.622 1.00 98.06 80 SER A O 1
ATOM 649 N N . VAL A 1 81 ? -2.590 -0.295 -1.091 1.00 97.94 81 VAL A N 1
ATOM 650 C CA . VAL A 1 81 ? -3.680 -1.237 -1.394 1.00 97.94 81 VAL A CA 1
ATOM 651 C C . VAL A 1 81 ? -3.967 -2.139 -0.194 1.00 97.94 81 VAL A C 1
ATOM 653 O O . VAL A 1 81 ? -5.117 -2.250 0.235 1.00 97.94 81 VAL A O 1
ATOM 656 N N . LEU A 1 82 ? -2.925 -2.741 0.387 1.00 98.19 82 LEU A N 1
ATOM 657 C CA . LEU A 1 82 ? -3.048 -3.675 1.504 1.00 98.19 82 LEU A CA 1
ATOM 658 C C . LEU A 1 82 ? -3.688 -3.013 2.731 1.00 98.19 82 LEU A C 1
ATOM 660 O O . LEU A 1 82 ? -4.637 -3.548 3.308 1.00 98.19 82 LEU A O 1
ATOM 664 N N . TYR A 1 83 ? -3.202 -1.830 3.112 1.00 98.31 83 TYR A N 1
ATOM 665 C CA . TYR A 1 83 ? -3.773 -1.068 4.217 1.00 98.31 83 TYR A CA 1
ATOM 666 C C . TYR A 1 83 ? -5.211 -0.627 3.922 1.00 98.31 83 TYR A C 1
ATOM 668 O O . TYR A 1 83 ? -6.084 -0.761 4.785 1.00 98.31 83 TYR A O 1
ATOM 676 N N . HIS A 1 84 ? -5.477 -0.114 2.716 1.00 98.44 84 HIS A N 1
ATOM 677 C CA . HIS A 1 84 ? -6.801 0.366 2.332 1.00 98.44 84 HIS A CA 1
ATOM 678 C C . HIS A 1 84 ? -7.842 -0.756 2.404 1.00 98.44 84 HIS A C 1
ATOM 680 O O . HIS A 1 84 ? -8.887 -0.574 3.031 1.00 98.44 84 HIS A O 1
ATOM 686 N N . ALA A 1 85 ? -7.522 -1.931 1.854 1.00 98.12 85 ALA A N 1
ATOM 687 C CA . ALA A 1 85 ? -8.380 -3.107 1.896 1.00 98.12 85 ALA A CA 1
ATOM 688 C C . ALA A 1 85 ? -8.586 -3.623 3.329 1.00 98.12 85 ALA A C 1
ATOM 690 O O . ALA A 1 85 ? -9.724 -3.808 3.758 1.00 98.12 85 ALA A O 1
ATOM 691 N N . ALA A 1 86 ? -7.510 -3.799 4.105 1.00 98.12 86 ALA A N 1
ATOM 692 C CA . ALA A 1 86 ? -7.602 -4.330 5.465 1.00 98.12 86 ALA A CA 1
ATOM 693 C C . ALA A 1 86 ? -8.375 -3.396 6.412 1.00 98.12 86 ALA A C 1
ATOM 695 O O . ALA A 1 86 ? -9.235 -3.848 7.173 1.00 98.12 86 ALA A O 1
ATOM 696 N N . ASN A 1 87 ? -8.105 -2.087 6.367 1.00 97.44 87 ASN A N 1
ATOM 697 C CA . ASN A 1 87 ? -8.834 -1.125 7.190 1.00 97.44 87 ASN A CA 1
ATOM 698 C C . ASN A 1 87 ? -10.273 -0.913 6.692 1.00 97.44 87 ASN A C 1
ATOM 700 O O . ASN A 1 87 ? -11.166 -0.740 7.520 1.00 97.44 87 ASN A O 1
ATOM 704 N N . GLY A 1 88 ? -10.513 -0.954 5.378 1.00 96.81 88 GLY A N 1
ATOM 705 C CA . GLY A 1 88 ? -11.861 -0.920 4.808 1.00 96.81 88 GLY A CA 1
ATOM 706 C C . GLY A 1 88 ? -12.700 -2.102 5.293 1.00 96.81 88 GLY A C 1
ATOM 707 O O . GLY A 1 88 ? -13.784 -1.904 5.835 1.00 96.81 88 GLY A O 1
ATOM 708 N N . LEU A 1 89 ? -12.151 -3.319 5.228 1.00 97.06 89 LEU A N 1
ATOM 709 C CA . LEU A 1 89 ? -12.809 -4.524 5.734 1.00 97.06 89 LEU A CA 1
ATOM 710 C C . LEU A 1 89 ? -13.111 -4.430 7.235 1.00 97.06 89 LEU A C 1
ATOM 712 O O . LEU A 1 89 ? -14.205 -4.786 7.665 1.00 97.06 89 LEU A O 1
ATOM 716 N N . ARG A 1 90 ? -12.173 -3.906 8.036 1.00 95.88 90 ARG A N 1
ATOM 717 C CA . ARG A 1 90 ? -12.399 -3.649 9.466 1.00 95.88 90 ARG A CA 1
ATOM 718 C C . ARG A 1 90 ? -13.632 -2.771 9.686 1.00 95.88 90 ARG A C 1
ATOM 720 O O . ARG A 1 90 ? -14.435 -3.104 10.550 1.00 95.88 90 ARG A O 1
ATOM 727 N N . ILE A 1 91 ? -13.758 -1.670 8.939 1.00 95.00 91 ILE A N 1
ATOM 728 C CA . ILE A 1 91 ? -14.892 -0.736 9.038 1.00 95.00 91 ILE A CA 1
ATOM 729 C C . ILE A 1 91 ? -16.191 -1.434 8.623 1.00 95.00 91 ILE A C 1
ATOM 731 O O . ILE A 1 91 ? -17.156 -1.394 9.373 1.00 95.00 91 ILE A O 1
ATOM 735 N N . VAL A 1 92 ? -16.184 -2.168 7.508 1.00 96.25 92 VAL A N 1
ATOM 736 C CA . VAL A 1 92 ? -17.347 -2.934 7.033 1.00 96.25 92 VAL A CA 1
ATOM 737 C C . VAL A 1 92 ? -17.839 -3.921 8.097 1.00 96.25 92 VAL A C 1
ATOM 739 O O . VAL A 1 92 ? -19.007 -3.905 8.471 1.00 96.25 92 VAL A O 1
ATOM 742 N N . VAL A 1 93 ? -16.949 -4.749 8.651 1.00 95.44 93 VAL A N 1
ATOM 743 C CA . VAL A 1 93 ? -17.292 -5.706 9.721 1.00 95.44 93 VAL A CA 1
ATOM 744 C C . VAL A 1 93 ? -17.875 -4.989 10.942 1.00 95.44 93 VAL A C 1
ATOM 746 O O . VAL A 1 93 ? -18.805 -5.464 11.590 1.00 95.44 93 VAL A O 1
ATOM 749 N N . GLN A 1 94 ? -17.319 -3.830 11.260 1.00 94.44 94 GLN A N 1
ATOM 750 C CA . GLN A 1 94 ? -17.750 -2.991 12.361 1.00 94.44 94 GLN A CA 1
ATOM 751 C C . GLN A 1 94 ? -19.155 -2.398 12.153 1.00 94.44 94 GLN A C 1
ATOM 753 O O . GLN A 1 94 ? -19.920 -2.334 13.116 1.00 94.44 94 GLN A O 1
ATOM 758 N N . ASP A 1 95 ? -19.500 -2.029 10.922 1.00 94.31 95 ASP A N 1
ATOM 759 C CA . ASP A 1 95 ? -20.811 -1.483 10.566 1.00 94.31 95 ASP A CA 1
ATOM 760 C C . ASP A 1 95 ? -21.906 -2.562 10.604 1.00 94.31 95 ASP A C 1
ATOM 762 O O . ASP A 1 95 ? -23.015 -2.301 11.070 1.00 94.31 95 ASP A O 1
ATOM 766 N N . PHE A 1 96 ? -21.585 -3.797 10.200 1.00 95.75 96 PHE A N 1
ATOM 767 C CA . PHE A 1 96 ? -22.532 -4.918 10.232 1.00 95.75 96 PHE A CA 1
ATOM 768 C C . PHE A 1 96 ? -22.717 -5.541 11.627 1.00 95.75 96 PHE A C 1
ATOM 770 O O . PHE A 1 96 ? -23.803 -6.034 11.933 1.00 95.75 96 PHE A O 1
ATOM 777 N N . TRP A 1 97 ? -21.705 -5.500 12.505 1.00 94.38 97 TRP A N 1
ATOM 778 C CA . TRP A 1 97 ? -21.794 -6.037 13.870 1.00 94.38 97 TRP A CA 1
ATOM 779 C C . TRP A 1 97 ? -21.588 -4.961 14.938 1.00 94.38 97 TRP A C 1
ATOM 781 O O . TRP A 1 97 ? -20.503 -4.789 15.494 1.00 94.38 97 TRP A O 1
ATOM 791 N N . THR A 1 98 ? -22.673 -4.304 15.343 1.00 88.56 98 THR A N 1
ATOM 792 C CA . THR A 1 98 ? -22.658 -3.230 16.351 1.00 88.56 98 THR A CA 1
ATOM 793 C C . THR A 1 98 ? -21.922 -3.568 17.666 1.00 88.56 98 THR A C 1
ATOM 795 O O . THR A 1 98 ? -21.224 -2.694 18.189 1.00 88.56 98 THR A O 1
ATOM 798 N N . PRO A 1 99 ? -21.968 -4.799 18.230 1.00 94.12 99 PRO A N 1
ATOM 799 C CA . PRO A 1 99 ? -21.206 -5.126 19.443 1.00 94.12 99 PRO A CA 1
ATOM 800 C C . PRO A 1 99 ? -19.680 -4.973 19.294 1.00 94.12 99 PRO A C 1
ATOM 802 O O . PRO A 1 99 ? -18.986 -4.688 20.277 1.00 94.12 99 PRO A O 1
ATOM 805 N N . LEU A 1 100 ? -19.142 -5.095 18.073 1.00 92.12 100 LEU A N 1
ATOM 806 C CA . LEU A 1 100 ? -17.711 -4.931 17.786 1.00 92.12 100 LEU A CA 1
ATOM 807 C C . LEU A 1 100 ? -17.233 -3.479 17.951 1.00 92.12 100 LEU A C 1
ATOM 809 O O . LEU A 1 100 ? -16.033 -3.244 18.118 1.00 92.12 100 LEU A O 1
ATOM 813 N N . MET A 1 101 ? -18.141 -2.498 18.018 1.00 90.06 101 MET A N 1
ATOM 814 C CA . MET A 1 101 ? -17.820 -1.094 18.319 1.00 90.06 101 MET A CA 1
ATOM 815 C C . MET A 1 101 ? -17.071 -0.912 19.643 1.00 90.06 101 MET A C 1
ATOM 817 O O . MET A 1 101 ? -16.210 -0.030 19.768 1.00 90.06 101 MET A O 1
ATOM 821 N N . ARG A 1 102 ? -17.347 -1.777 20.628 1.00 93.00 102 ARG A N 1
ATOM 822 C CA . ARG A 1 102 ? -16.659 -1.771 21.930 1.00 93.00 102 ARG A CA 1
ATOM 823 C C . ARG A 1 102 ? -15.177 -2.141 21.796 1.00 93.00 102 ARG A C 1
ATOM 825 O O . ARG A 1 102 ? -14.348 -1.643 22.550 1.00 93.00 102 ARG A O 1
ATOM 832 N N . HIS A 1 103 ? -14.828 -2.921 20.772 1.00 94.31 103 HIS A N 1
ATOM 833 C CA . HIS A 1 103 ? -13.491 -3.465 20.527 1.00 94.31 103 HIS A CA 1
ATOM 834 C C . HIS A 1 103 ? -12.712 -2.692 19.449 1.00 94.31 103 HIS A C 1
ATOM 836 O O . HIS A 1 103 ? -11.736 -3.196 18.897 1.00 94.31 103 HIS A O 1
ATOM 842 N N . ARG A 1 104 ? -13.083 -1.434 19.162 1.00 92.25 104 ARG A N 1
ATOM 843 C CA . ARG A 1 104 ? -12.480 -0.610 18.092 1.00 92.25 104 ARG A CA 1
ATOM 844 C C . ARG A 1 104 ? -10.950 -0.494 18.127 1.00 92.25 104 ARG A C 1
ATOM 846 O O . ARG A 1 104 ? -10.334 -0.338 17.076 1.00 92.25 104 ARG A O 1
ATOM 853 N N . LYS A 1 105 ? -10.334 -0.525 19.315 1.00 92.56 105 LYS A N 1
ATOM 854 C CA . LYS A 1 105 ? -8.868 -0.484 19.465 1.00 92.56 105 LYS A CA 1
ATOM 855 C C . LYS A 1 105 ? -8.235 -1.834 19.137 1.00 92.56 105 LYS A C 1
ATOM 857 O O . LYS A 1 105 ? -7.262 -1.863 18.395 1.00 92.56 105 LYS A O 1
ATOM 862 N N . ALA A 1 106 ? -8.819 -2.924 19.635 1.00 94.69 106 ALA A N 1
ATOM 863 C CA . ALA A 1 106 ? -8.357 -4.280 19.354 1.00 94.69 106 ALA A CA 1
ATOM 864 C C . ALA A 1 106 ? -8.491 -4.616 17.862 1.00 94.69 106 ALA A C 1
ATOM 866 O O . ALA A 1 106 ? -7.551 -5.120 17.265 1.00 94.69 106 ALA A O 1
ATOM 867 N N . LEU A 1 107 ? -9.608 -4.240 17.232 1.00 95.31 107 LEU A N 1
ATOM 868 C CA . LEU A 1 107 ? -9.822 -4.434 15.795 1.00 95.31 107 LEU A CA 1
ATOM 869 C C . LEU A 1 107 ? -8.868 -3.600 14.936 1.00 95.31 107 LEU A C 1
ATOM 871 O O . LEU A 1 107 ? -8.415 -4.069 13.895 1.00 95.31 107 LEU A O 1
ATOM 875 N N . LEU A 1 108 ? -8.537 -2.375 15.363 1.00 95.94 108 LEU A N 1
ATOM 876 C CA . LEU A 1 108 ? -7.505 -1.588 14.689 1.00 95.94 108 LEU A CA 1
ATOM 877 C C . LEU A 1 108 ? -6.134 -2.264 14.817 1.00 95.94 108 LEU A C 1
ATOM 879 O O . LEU A 1 108 ? -5.445 -2.405 13.816 1.00 95.94 108 LEU A O 1
ATOM 883 N N . ALA A 1 109 ? -5.761 -2.722 16.014 1.00 96.56 109 ALA A N 1
ATOM 884 C CA . ALA A 1 109 ? -4.500 -3.426 16.230 1.00 96.56 109 ALA A CA 1
ATOM 885 C C . ALA A 1 109 ? -4.416 -4.725 15.413 1.00 96.56 109 ALA A C 1
ATOM 887 O O . ALA A 1 109 ? -3.394 -4.973 14.782 1.00 96.56 109 ALA A O 1
ATOM 888 N N . ALA A 1 110 ? -5.497 -5.509 15.361 1.00 96.62 110 ALA A N 1
ATOM 889 C CA . ALA A 1 110 ? -5.583 -6.721 14.553 1.00 96.62 110 ALA A CA 1
ATOM 890 C C . ALA A 1 110 ? -5.431 -6.418 13.054 1.00 96.62 110 ALA A C 1
ATOM 892 O O . ALA A 1 110 ? -4.633 -7.058 12.378 1.00 96.62 110 ALA A O 1
ATOM 893 N N . SER A 1 111 ? -6.133 -5.401 12.543 1.00 97.00 111 SER A N 1
ATOM 894 C CA . SER A 1 111 ? -5.994 -4.961 11.149 1.00 97.00 111 SER A CA 1
ATOM 895 C C . SER A 1 111 ? -4.561 -4.514 10.835 1.00 97.00 111 SER A C 1
ATOM 897 O O . SER A 1 111 ? -3.997 -4.949 9.835 1.00 97.00 111 SER A O 1
ATOM 899 N N . THR A 1 112 ? -3.931 -3.730 11.714 1.00 96.75 112 THR A N 1
ATOM 900 C CA . THR A 1 112 ? -2.523 -3.336 11.561 1.00 96.75 112 THR A CA 1
ATOM 901 C C . THR A 1 112 ? -1.586 -4.542 11.603 1.00 96.75 112 THR A C 1
ATOM 903 O O . THR A 1 112 ? -0.662 -4.615 10.799 1.00 96.75 112 THR A O 1
ATOM 906 N N . ALA A 1 113 ? -1.822 -5.506 12.495 1.00 97.62 113 ALA A N 1
ATOM 907 C CA . ALA A 1 113 ? -1.017 -6.720 12.588 1.00 97.62 113 ALA A CA 1
ATOM 908 C C . ALA A 1 113 ? -1.093 -7.550 11.300 1.00 97.62 113 ALA A C 1
ATOM 910 O O . ALA A 1 113 ? -0.059 -8.004 10.823 1.00 97.62 113 ALA A O 1
ATOM 911 N N . VAL A 1 114 ? -2.280 -7.684 10.696 1.00 97.62 114 VAL A N 1
ATOM 912 C CA . VAL A 1 114 ? -2.456 -8.346 9.391 1.00 97.62 114 VAL A CA 1
ATOM 913 C C . VAL A 1 114 ? -1.658 -7.632 8.301 1.00 97.62 114 VAL A C 1
ATOM 915 O O . VAL A 1 114 ? -0.928 -8.282 7.555 1.00 97.62 114 VAL A O 1
ATOM 918 N N . VAL A 1 115 ? -1.747 -6.299 8.235 1.00 98.00 115 VAL A N 1
ATOM 919 C CA . VAL A 1 115 ? -0.988 -5.501 7.259 1.00 98.00 115 VAL A CA 1
ATOM 920 C C . VAL A 1 115 ? 0.513 -5.706 7.445 1.00 98.00 115 VAL A C 1
ATOM 922 O O . VAL A 1 115 ? 1.205 -5.994 6.478 1.00 98.00 115 VAL A O 1
ATOM 925 N N . VAL A 1 116 ? 1.023 -5.608 8.674 1.00 98.06 116 VAL A N 1
ATOM 926 C CA . VAL A 1 116 ? 2.454 -5.788 8.965 1.00 98.06 116 VAL A CA 1
ATOM 927 C C . VAL A 1 116 ? 2.904 -7.213 8.642 1.00 98.06 116 VAL A C 1
ATOM 929 O O . VAL A 1 116 ? 3.915 -7.390 7.968 1.00 98.06 116 VAL A O 1
ATOM 932 N N . ALA A 1 117 ? 2.146 -8.226 9.062 1.00 98.00 117 ALA A N 1
ATOM 933 C CA . ALA A 1 117 ? 2.476 -9.626 8.817 1.00 98.00 117 ALA A CA 1
ATOM 934 C C . ALA A 1 117 ? 2.556 -9.954 7.319 1.00 98.00 117 ALA A C 1
ATOM 936 O O . ALA A 1 117 ? 3.455 -10.681 6.908 1.00 98.00 117 ALA A O 1
ATOM 937 N N . ALA A 1 118 ? 1.660 -9.397 6.499 1.00 97.00 118 ALA A N 1
ATOM 938 C CA . ALA A 1 118 ? 1.699 -9.568 5.049 1.00 97.00 118 ALA A CA 1
ATOM 939 C C . ALA A 1 118 ? 2.773 -8.693 4.375 1.00 97.00 118 ALA A C 1
ATOM 941 O O . ALA A 1 118 ? 3.413 -9.129 3.421 1.00 97.00 118 ALA A O 1
ATOM 942 N N . ALA A 1 119 ? 3.008 -7.477 4.874 1.00 97.31 119 ALA A N 1
ATOM 943 C CA . ALA A 1 119 ? 3.960 -6.543 4.283 1.00 97.31 119 ALA A CA 1
ATOM 944 C C . ALA A 1 119 ? 5.422 -6.951 4.510 1.00 97.31 119 ALA A C 1
ATOM 946 O O . ALA A 1 119 ? 6.224 -6.828 3.593 1.00 97.31 119 ALA A O 1
ATOM 947 N N . LEU A 1 120 ? 5.778 -7.472 5.689 1.00 96.25 120 LEU A N 1
ATOM 948 C CA . LEU A 1 120 ? 7.157 -7.839 6.035 1.00 96.25 120 LEU A CA 1
ATOM 949 C C . LEU A 1 120 ? 7.830 -8.843 5.077 1.00 96.25 120 LEU A C 1
ATOM 951 O O . LEU A 1 120 ? 8.932 -8.541 4.610 1.00 96.25 120 LEU A O 1
ATOM 955 N N . PRO A 1 121 ? 7.234 -10.006 4.741 1.00 95.62 121 PRO A N 1
ATOM 956 C CA . PRO A 1 121 ? 7.870 -10.944 3.816 1.00 95.62 121 PRO A CA 1
ATOM 957 C C . PRO A 1 121 ? 8.032 -10.340 2.417 1.00 95.62 121 PRO A C 1
ATOM 959 O O . PRO A 1 121 ? 9.036 -10.579 1.750 1.00 95.62 121 PRO A O 1
ATOM 962 N N . ILE A 1 122 ? 7.081 -9.510 1.987 1.00 94.94 122 ILE A N 1
ATOM 963 C CA . ILE A 1 122 ? 7.122 -8.849 0.679 1.00 94.94 122 ILE A CA 1
ATOM 964 C C . ILE A 1 122 ? 8.188 -7.750 0.663 1.00 94.94 122 ILE A C 1
ATOM 966 O O . ILE A 1 122 ? 8.970 -7.668 -0.282 1.00 94.94 122 ILE A O 1
ATOM 970 N N . ALA A 1 123 ? 8.295 -6.969 1.739 1.00 94.62 123 ALA A N 1
ATOM 971 C CA . ALA A 1 123 ? 9.347 -5.977 1.923 1.00 94.62 123 ALA A CA 1
ATOM 972 C C . ALA A 1 123 ? 10.731 -6.622 1.846 1.00 94.62 123 ALA A C 1
ATOM 974 O O . ALA A 1 123 ? 11.613 -6.114 1.163 1.00 94.62 123 ALA A O 1
ATOM 975 N N . TRP A 1 124 ? 10.911 -7.767 2.508 1.00 93.69 124 TRP A N 1
ATOM 976 C CA . TRP A 1 124 ? 12.168 -8.509 2.478 1.00 93.69 124 TRP A CA 1
ATOM 977 C C . TRP A 1 124 ? 12.565 -8.919 1.054 1.00 93.69 124 TRP A C 1
ATOM 979 O O . TRP A 1 124 ? 13.724 -8.772 0.667 1.00 93.69 124 TRP A O 1
ATOM 989 N N . VAL A 1 125 ? 11.607 -9.394 0.255 1.00 91.81 125 VAL A N 1
ATOM 990 C CA . VAL A 1 125 ? 11.858 -9.822 -1.128 1.00 91.81 125 VAL A CA 1
ATOM 991 C C . VAL A 1 125 ? 12.113 -8.634 -2.061 1.00 91.81 125 VAL A C 1
ATOM 993 O O . VAL A 1 125 ? 13.052 -8.691 -2.850 1.00 91.81 125 VAL A O 1
ATOM 996 N N . MET A 1 126 ? 11.315 -7.566 -1.976 1.00 91.88 126 MET A N 1
ATOM 997 C CA . MET A 1 126 ? 11.400 -6.433 -2.908 1.00 91.88 126 MET A CA 1
ATOM 998 C C . MET A 1 126 ? 12.493 -5.425 -2.537 1.00 91.88 126 MET A C 1
ATOM 1000 O O . MET A 1 126 ? 13.205 -4.934 -3.412 1.00 91.88 126 MET A O 1
ATOM 1004 N N . LEU A 1 127 ? 12.629 -5.105 -1.247 1.00 92.88 127 LEU A N 1
ATOM 1005 C CA . LEU A 1 127 ? 13.548 -4.074 -0.759 1.00 92.88 127 LEU A CA 1
ATOM 1006 C C . LEU A 1 127 ? 14.886 -4.642 -0.289 1.00 92.88 127 LEU A C 1
ATOM 1008 O O . LEU A 1 127 ? 15.868 -3.906 -0.282 1.00 92.88 127 LEU A O 1
ATOM 1012 N N . GLY A 1 128 ? 14.963 -5.929 0.067 1.00 90.75 128 GLY A N 1
ATOM 1013 C CA . GLY A 1 128 ? 16.211 -6.566 0.498 1.00 90.75 128 GLY A CA 1
ATOM 1014 C C . GLY A 1 128 ? 17.375 -6.334 -0.477 1.00 90.75 128 GLY A C 1
ATOM 1015 O O . GLY A 1 128 ? 18.421 -5.853 -0.040 1.00 90.75 128 GLY A O 1
ATOM 1016 N N . PRO A 1 129 ? 17.197 -6.578 -1.788 1.00 89.31 129 PRO A N 1
ATOM 1017 C CA . PRO A 1 129 ? 18.231 -6.300 -2.783 1.00 89.31 129 PRO A CA 1
ATOM 1018 C C . PRO A 1 129 ? 18.539 -4.818 -2.986 1.00 89.31 129 PRO A C 1
ATOM 1020 O O . PRO A 1 129 ? 19.696 -4.446 -3.152 1.00 89.31 129 PRO A O 1
ATOM 1023 N N . VAL A 1 130 ? 17.522 -3.955 -2.921 1.00 87.81 130 VAL A N 1
ATOM 1024 C CA . VAL A 1 130 ? 17.696 -2.499 -3.070 1.00 87.81 130 VAL A CA 1
ATOM 1025 C C . VAL A 1 130 ? 18.507 -1.915 -1.909 1.00 87.81 130 VAL A C 1
ATOM 1027 O O . VAL A 1 130 ? 19.288 -0.990 -2.103 1.00 87.81 130 VAL A O 1
ATOM 1030 N N . LEU A 1 131 ? 18.343 -2.475 -0.709 1.00 88.44 131 LEU A N 1
ATOM 1031 C CA . LEU A 1 131 ? 19.042 -2.065 0.509 1.00 88.44 131 LEU A CA 1
ATOM 1032 C C . LEU A 1 131 ? 20.381 -2.796 0.721 1.00 88.44 131 LEU A C 1
ATOM 1034 O O . LEU A 1 131 ? 21.039 -2.558 1.730 1.00 88.44 131 LEU A O 1
ATOM 1038 N N . GLY A 1 132 ? 20.776 -3.705 -0.180 1.00 86.19 132 GLY A N 1
ATOM 1039 C CA . GLY A 1 132 ? 21.986 -4.524 -0.027 1.00 86.19 132 GLY A CA 1
ATOM 1040 C C . GLY A 1 132 ? 21.914 -5.559 1.105 1.00 86.19 132 GLY A C 1
ATOM 1041 O O . GLY A 1 132 ? 22.936 -6.099 1.515 1.00 86.19 132 GLY A O 1
ATOM 1042 N N . LEU A 1 133 ? 20.716 -5.848 1.623 1.00 87.56 133 LEU A N 1
ATOM 1043 C CA . LEU A 1 133 ? 20.480 -6.822 2.696 1.00 87.56 133 LEU A CA 1
ATOM 1044 C C . LEU A 1 133 ? 20.375 -8.262 2.171 1.00 87.56 133 LEU A C 1
ATOM 1046 O O . LEU A 1 133 ? 20.452 -9.215 2.947 1.00 87.56 133 LEU A O 1
ATOM 1050 N N . ARG A 1 134 ? 20.151 -8.428 0.863 1.00 84.69 134 ARG A N 1
ATOM 1051 C CA . ARG A 1 134 ? 19.961 -9.725 0.212 1.00 84.69 134 ARG A CA 1
ATOM 1052 C C . ARG A 1 134 ? 20.450 -9.690 -1.231 1.00 84.69 134 ARG A C 1
ATOM 1054 O O . ARG A 1 134 ? 20.078 -8.801 -1.982 1.00 84.69 134 ARG A O 1
ATOM 1061 N N . GLU A 1 135 ? 21.183 -10.714 -1.647 1.00 81.19 135 GLU A N 1
ATOM 1062 C CA . GLU A 1 135 ? 21.532 -10.910 -3.057 1.00 81.19 135 GLU A CA 1
ATOM 1063 C C . GLU A 1 135 ? 20.292 -11.241 -3.903 1.00 81.19 135 GLU A C 1
ATOM 1065 O O . GLU A 1 135 ? 19.419 -12.023 -3.501 1.00 81.19 135 GLU A O 1
ATOM 1070 N N . GLU A 1 136 ? 20.222 -10.680 -5.110 1.00 78.38 136 GLU A N 1
ATOM 1071 C CA . GLU A 1 136 ? 19.200 -11.055 -6.086 1.00 78.38 136 GLU A CA 1
ATOM 1072 C C . GLU A 1 136 ? 19.291 -12.568 -6.362 1.00 78.38 136 GLU A C 1
ATOM 1074 O O . GLU A 1 136 ? 20.361 -13.074 -6.720 1.00 78.38 136 GLU A O 1
ATOM 1079 N N . PRO A 1 137 ? 18.188 -13.331 -6.253 1.00 73.81 137 PRO A N 1
ATOM 1080 C CA . PRO A 1 137 ? 18.246 -14.782 -6.391 1.00 73.81 137 PRO A CA 1
ATOM 1081 C C . PRO A 1 137 ? 18.656 -15.204 -7.811 1.00 73.81 137 PRO A C 1
ATOM 1083 O O . PRO A 1 137 ? 19.258 -16.263 -7.992 1.00 73.81 137 PRO A O 1
ATOM 1086 N N . GLY A 1 138 ? 18.381 -14.364 -8.816 1.00 77.38 138 GLY A N 1
ATOM 1087 C CA . GLY A 1 138 ? 18.877 -14.548 -10.180 1.00 77.38 138 GLY A CA 1
ATOM 1088 C C . GLY A 1 138 ? 20.394 -14.376 -10.297 1.00 77.38 138 GLY A C 1
ATOM 1089 O O . GLY A 1 138 ? 21.041 -15.177 -10.967 1.00 77.38 138 GLY A O 1
ATOM 1090 N N . ALA A 1 139 ? 20.974 -13.395 -9.599 1.00 79.56 139 ALA A N 1
ATOM 1091 C CA . ALA A 1 139 ? 22.417 -13.156 -9.600 1.00 79.56 139 ALA A CA 1
ATOM 1092 C C . ALA A 1 139 ? 23.176 -14.299 -8.910 1.00 79.56 139 ALA A C 1
ATOM 1094 O O . ALA A 1 139 ? 24.155 -14.807 -9.458 1.00 79.56 139 ALA A O 1
ATOM 1095 N N . ALA A 1 140 ? 22.672 -14.772 -7.764 1.00 81.81 140 ALA A N 1
ATOM 1096 C CA . ALA A 1 140 ? 23.229 -15.929 -7.065 1.00 81.81 140 ALA A CA 1
ATOM 1097 C C . ALA A 1 140 ? 23.193 -17.195 -7.941 1.00 81.81 140 ALA A C 1
ATOM 1099 O O . ALA A 1 140 ? 24.220 -17.847 -8.130 1.00 81.81 140 ALA A O 1
ATOM 1100 N N . ARG A 1 141 ? 22.043 -17.492 -8.565 1.00 84.62 141 ARG A N 1
ATOM 1101 C CA . ARG A 1 141 ? 21.888 -18.653 -9.457 1.00 84.62 141 ARG A CA 1
ATOM 1102 C C . ARG A 1 141 ? 22.776 -18.560 -10.699 1.00 84.62 141 ARG A C 1
ATOM 1104 O O . ARG A 1 141 ? 23.354 -19.564 -11.107 1.00 84.62 141 ARG A O 1
ATOM 1111 N N . HIS A 1 142 ? 22.894 -17.377 -11.305 1.00 84.31 142 HIS A N 1
ATOM 1112 C CA . HIS A 1 142 ? 23.785 -17.154 -12.445 1.00 84.31 142 HIS A CA 1
ATOM 1113 C C . HIS A 1 142 ? 25.248 -17.386 -12.053 1.00 84.31 142 HIS A C 1
ATOM 1115 O O . HIS A 1 142 ? 25.959 -18.127 -12.730 1.00 84.31 142 HIS A O 1
ATOM 1121 N N . ARG A 1 143 ? 25.683 -16.828 -10.917 1.00 85.19 143 ARG A N 1
ATOM 1122 C CA . ARG A 1 143 ? 27.029 -17.038 -10.375 1.00 85.19 143 ARG A CA 1
ATOM 1123 C C . ARG A 1 143 ? 27.315 -18.522 -10.141 1.00 85.19 143 ARG A C 1
ATOM 1125 O O . ARG A 1 143 ? 28.336 -19.014 -10.604 1.00 85.19 143 ARG A O 1
ATOM 1132 N N . GLU A 1 144 ? 26.411 -19.250 -9.490 1.00 89.56 144 GLU A N 1
ATOM 1133 C CA . GLU A 1 144 ? 26.550 -20.697 -9.278 1.00 89.56 144 GLU A CA 1
ATOM 1134 C C . GLU A 1 144 ? 26.609 -21.487 -10.591 1.00 89.56 144 GLU A C 1
ATOM 1136 O O . GLU A 1 144 ? 27.423 -22.403 -10.720 1.00 89.56 144 GLU A O 1
ATOM 1141 N N . ARG A 1 145 ? 25.790 -21.117 -11.587 1.00 88.25 145 ARG A N 1
ATOM 1142 C CA . ARG A 1 145 ? 25.818 -21.728 -12.923 1.00 88.25 145 ARG A CA 1
ATOM 1143 C C . ARG A 1 145 ? 27.188 -21.564 -13.574 1.00 88.25 145 ARG A C 1
ATOM 1145 O O . ARG A 1 145 ? 27.727 -22.540 -14.081 1.00 88.25 145 ARG A O 1
ATOM 1152 N N . CYS A 1 146 ? 27.767 -20.369 -13.509 1.00 88.00 146 CYS A N 1
ATOM 1153 C CA . CYS A 1 146 ? 29.078 -20.089 -14.093 1.00 88.00 146 CYS A CA 1
ATOM 1154 C C . CYS A 1 146 ? 30.241 -20.723 -13.328 1.00 88.00 146 CYS A C 1
ATOM 1156 O O . CYS A 1 146 ? 31.275 -21.005 -13.924 1.00 88.00 146 CYS A O 1
ATOM 1158 N N . LEU A 1 147 ? 30.074 -20.994 -12.031 1.00 90.50 147 LEU A N 1
ATOM 1159 C CA . LEU A 1 147 ? 31.043 -21.771 -11.258 1.00 90.50 147 LEU A CA 1
ATOM 1160 C C . LEU A 1 147 ? 31.001 -23.263 -11.614 1.00 90.50 147 LEU A C 1
ATOM 1162 O O . LEU A 1 147 ? 32.043 -23.911 -11.635 1.00 90.50 147 LEU A O 1
ATOM 1166 N N . ARG A 1 148 ? 29.812 -23.813 -11.892 1.00 93.00 148 ARG A N 1
ATOM 1167 C CA . ARG A 1 148 ? 29.654 -25.220 -12.299 1.00 93.00 148 ARG A CA 1
ATOM 1168 C C . ARG A 1 148 ? 30.040 -25.466 -13.753 1.00 93.00 148 ARG A C 1
ATOM 1170 O O . ARG A 1 148 ? 30.596 -26.512 -14.061 1.00 93.00 148 ARG A O 1
ATOM 1177 N N . GLU A 1 149 ? 29.717 -24.527 -14.634 1.00 91.25 149 GLU A N 1
ATOM 1178 C CA . GLU A 1 149 ? 29.854 -24.678 -16.082 1.00 91.25 149 GLU A CA 1
ATOM 1179 C C . GLU A 1 149 ? 30.516 -23.421 -16.684 1.00 91.25 149 GLU A C 1
ATOM 1181 O O . GLU A 1 149 ? 29.855 -22.599 -17.322 1.00 91.25 149 GLU A O 1
ATOM 1186 N N . PRO A 1 150 ? 31.831 -23.228 -16.465 1.00 85.38 150 PRO A N 1
ATOM 1187 C CA . PRO A 1 150 ? 32.528 -21.991 -16.832 1.00 85.38 150 PRO A CA 1
ATOM 1188 C C . PRO A 1 150 ? 32.610 -21.759 -18.345 1.00 85.38 150 PRO A C 1
ATOM 1190 O O . PRO A 1 150 ? 32.771 -20.626 -18.791 1.00 85.38 150 PRO A O 1
ATOM 1193 N N . THR A 1 151 ? 32.474 -22.817 -19.145 1.00 87.31 151 THR A N 1
ATOM 1194 C CA . THR A 1 151 ? 32.461 -22.754 -20.613 1.00 87.31 151 THR A CA 1
ATOM 1195 C C . THR A 1 151 ? 31.071 -22.497 -21.195 1.00 87.31 151 THR A C 1
ATOM 1197 O O . THR A 1 151 ? 30.946 -22.366 -22.413 1.00 87.31 151 THR A O 1
ATOM 1200 N N . ALA A 1 152 ? 30.022 -22.405 -20.366 1.00 85.00 152 ALA A N 1
ATOM 1201 C CA . ALA A 1 152 ? 28.683 -22.091 -20.846 1.00 85.00 152 ALA A CA 1
ATOM 1202 C C . ALA A 1 152 ? 28.674 -20.711 -21.534 1.00 85.00 152 ALA A C 1
ATOM 1204 O O . ALA A 1 152 ? 29.221 -19.752 -20.985 1.00 85.00 152 ALA A O 1
ATOM 1205 N N . PRO A 1 153 ? 28.006 -20.555 -22.691 1.00 82.81 153 PRO A N 1
ATOM 1206 C CA . PRO A 1 153 ? 28.057 -19.323 -23.485 1.00 82.81 153 PRO A CA 1
ATOM 1207 C C . PRO A 1 153 ? 27.568 -18.078 -22.726 1.00 82.81 153 PRO A C 1
ATOM 1209 O O . PRO A 1 153 ? 28.034 -16.980 -23.000 1.00 82.81 153 PRO A O 1
ATOM 1212 N N . ALA A 1 154 ? 26.679 -18.242 -21.740 1.00 80.25 154 ALA A N 1
ATOM 1213 C CA . ALA A 1 154 ? 26.207 -17.157 -20.873 1.00 80.25 154 ALA A CA 1
ATOM 1214 C C . ALA A 1 154 ? 27.251 -16.673 -19.841 1.00 80.25 154 ALA A C 1
ATOM 1216 O O . ALA A 1 154 ? 27.122 -15.578 -19.302 1.00 80.25 154 ALA A O 1
ATOM 1217 N N . CYS A 1 155 ? 28.268 -17.489 -19.554 1.00 81.25 155 CYS A N 1
ATOM 1218 C CA . CYS A 1 155 ? 29.277 -17.267 -18.516 1.00 81.25 155 CYS A CA 1
ATOM 1219 C C . CYS A 1 155 ? 30.630 -16.818 -19.074 1.00 81.25 155 CYS A C 1
ATOM 1221 O O . CYS A 1 155 ? 31.465 -16.291 -18.336 1.00 81.25 155 CYS A O 1
ATOM 1223 N N . VAL A 1 156 ? 30.846 -17.004 -20.376 1.00 81.19 156 VAL A N 1
ATOM 1224 C CA . VAL A 1 156 ? 32.033 -16.522 -21.073 1.00 81.19 156 VAL A CA 1
ATOM 1225 C C . VAL A 1 156 ? 31.859 -15.026 -21.312 1.00 81.19 156 VAL A C 1
ATOM 1227 O O . VAL A 1 156 ? 30.954 -14.603 -22.030 1.00 81.19 156 VAL A O 1
ATOM 1230 N N . ALA A 1 157 ? 32.726 -14.209 -20.706 1.00 70.25 157 ALA A N 1
ATOM 1231 C CA . ALA A 1 157 ? 32.754 -12.776 -20.978 1.00 70.25 157 ALA A CA 1
ATOM 1232 C C . ALA A 1 157 ? 32.825 -12.555 -22.500 1.00 70.25 157 ALA A C 1
ATOM 1234 O O . ALA A 1 157 ? 33.624 -13.232 -23.157 1.00 70.25 157 ALA A O 1
ATOM 1235 N N . PRO A 1 158 ? 32.024 -11.638 -23.079 1.00 62.72 158 PRO A N 1
ATOM 1236 C CA . PRO A 1 158 ? 32.056 -11.398 -24.512 1.00 62.72 158 PRO A CA 1
ATOM 1237 C C . PRO A 1 158 ? 33.492 -11.057 -24.900 1.00 62.72 158 PRO A C 1
ATOM 1239 O O . PRO A 1 158 ? 34.060 -10.053 -24.453 1.00 62.72 158 PRO A O 1
ATOM 1242 N N . THR A 1 159 ? 34.103 -11.953 -25.678 1.00 61.34 159 THR A N 1
ATOM 1243 C CA . THR A 1 159 ? 35.478 -11.781 -26.141 1.00 61.34 159 THR A CA 1
ATOM 1244 C C . THR A 1 159 ? 35.572 -10.431 -26.848 1.00 61.34 159 THR A C 1
ATOM 1246 O O . THR A 1 159 ? 34.617 -9.988 -27.489 1.00 61.34 159 THR A O 1
ATOM 1249 N N . ALA A 1 160 ? 36.710 -9.741 -26.732 1.00 55.78 160 ALA A N 1
ATOM 1250 C CA . ALA A 1 160 ? 36.909 -8.422 -27.344 1.00 55.78 160 ALA A CA 1
ATOM 1251 C C . ALA A 1 160 ? 36.534 -8.384 -28.845 1.00 55.78 160 ALA A C 1
ATOM 1253 O O . ALA A 1 160 ? 36.125 -7.343 -29.348 1.00 55.78 160 ALA A O 1
ATOM 1254 N N . LYS A 1 161 ? 36.570 -9.542 -29.519 1.00 52.94 161 LYS A N 1
ATOM 1255 C CA . LYS A 1 161 ? 36.189 -9.752 -30.920 1.00 52.94 161 LYS A CA 1
ATOM 1256 C C . LYS A 1 161 ? 34.686 -9.591 -31.216 1.00 52.94 161 LYS A C 1
ATOM 1258 O O . LYS A 1 161 ? 34.333 -9.292 -32.348 1.00 52.94 161 LYS A O 1
ATOM 1263 N N . ALA A 1 162 ? 33.804 -9.756 -30.226 1.00 52.72 162 ALA A N 1
ATOM 1264 C CA . ALA A 1 162 ? 32.361 -9.529 -30.376 1.00 52.72 162 ALA A CA 1
ATOM 1265 C C . ALA A 1 162 ? 31.967 -8.055 -30.163 1.00 52.72 162 ALA A C 1
ATOM 1267 O O . ALA A 1 162 ? 30.941 -7.608 -30.662 1.00 52.72 162 ALA A O 1
ATOM 1268 N N . ARG A 1 163 ? 32.801 -7.275 -29.462 1.00 52.09 163 ARG A N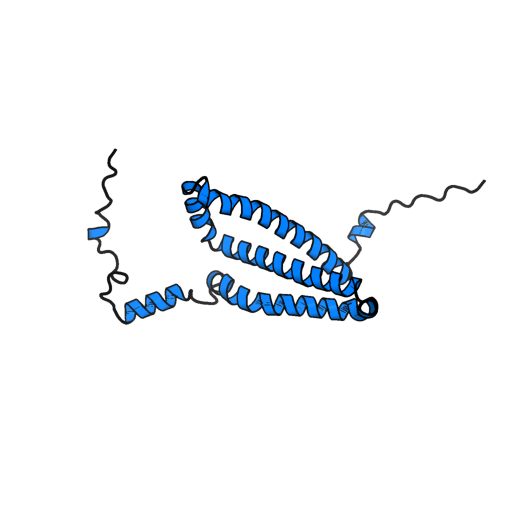 1
ATOM 1269 C CA . ARG A 1 163 ? 32.555 -5.849 -29.179 1.00 52.09 163 ARG A CA 1
ATOM 1270 C C . ARG A 1 163 ? 32.724 -4.959 -30.418 1.00 52.09 163 ARG A C 1
ATOM 1272 O O . ARG A 1 163 ? 32.202 -3.853 -30.445 1.00 52.09 163 ARG A O 1
ATOM 1279 N N . THR A 1 16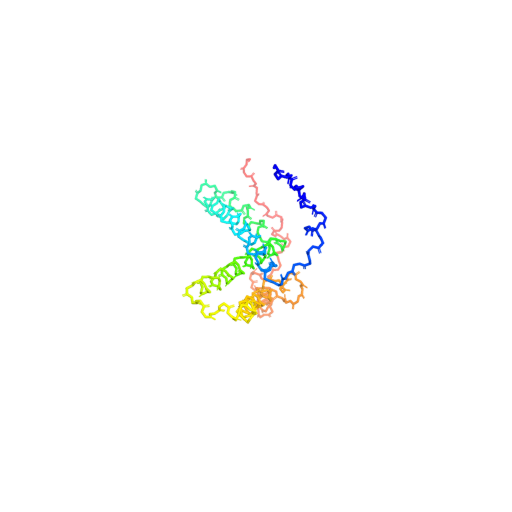4 ? 33.437 -5.449 -31.433 1.00 53.81 164 THR A N 1
ATOM 1280 C CA . THR A 1 164 ? 33.652 -4.776 -32.725 1.00 53.81 164 THR A CA 1
ATOM 1281 C C . THR A 1 164 ? 32.665 -5.207 -33.809 1.00 53.81 164 THR A C 1
ATOM 1283 O O . THR A 1 164 ? 32.713 -4.671 -34.908 1.00 53.81 164 THR A O 1
ATOM 1286 N N . ALA A 1 165 ? 31.764 -6.150 -33.522 1.00 51.50 165 ALA A N 1
ATOM 1287 C CA . ALA A 1 165 ? 30.685 -6.543 -34.423 1.00 51.50 165 ALA A CA 1
ATOM 1288 C C . ALA A 1 165 ? 29.374 -5.868 -33.987 1.00 51.50 165 ALA A C 1
ATOM 1290 O O . ALA A 1 165 ? 28.408 -6.530 -33.616 1.00 51.50 165 ALA A O 1
ATOM 1291 N N . SER A 1 166 ? 29.357 -4.532 -33.983 1.00 48.53 166 SER A N 1
ATOM 1292 C CA . SER A 1 166 ? 28.087 -3.804 -34.057 1.00 48.53 166 SER A CA 1
ATOM 1293 C C . SER A 1 166 ? 27.527 -4.024 -35.466 1.00 48.53 166 SER A C 1
ATOM 1295 O O . SER A 1 166 ? 28.297 -3.892 -36.420 1.00 48.53 166 SER A O 1
ATOM 1297 N N . PRO A 1 167 ? 26.242 -4.376 -35.635 1.00 55.22 167 PRO A N 1
ATOM 1298 C CA . PRO A 1 167 ? 25.660 -4.483 -36.961 1.00 55.22 167 PRO A CA 1
ATOM 1299 C C . PRO A 1 167 ? 25.689 -3.096 -37.598 1.00 55.22 167 PRO A C 1
ATOM 1301 O O . PRO A 1 167 ? 25.312 -2.107 -36.965 1.00 55.22 167 PRO A O 1
ATOM 1304 N N . GLU A 1 168 ? 26.172 -3.029 -38.834 1.00 52.62 168 GLU A N 1
ATOM 1305 C CA . GLU A 1 168 ? 25.950 -1.885 -39.703 1.00 52.62 168 GLU A CA 1
ATOM 1306 C C . GLU A 1 168 ? 24.452 -1.576 -39.712 1.00 52.62 168 GLU A C 1
ATOM 1308 O O . GLU A 1 168 ? 23.627 -2.376 -40.162 1.00 52.62 168 GLU A O 1
ATOM 1313 N N . THR A 1 169 ? 24.099 -0.412 -39.176 1.00 50.22 169 THR A N 1
ATOM 1314 C CA . THR A 1 169 ? 22.808 0.218 -39.404 1.00 50.22 169 THR A CA 1
ATOM 1315 C C . THR A 1 169 ? 22.689 0.450 -40.906 1.00 50.22 169 THR A C 1
ATOM 1317 O O . THR A 1 169 ? 23.328 1.335 -41.472 1.00 50.22 169 THR A O 1
ATOM 1320 N N . GLY A 1 170 ? 21.911 -0.400 -41.570 1.00 52.19 170 GLY A N 1
ATOM 1321 C CA . GLY A 1 170 ? 21.473 -0.168 -42.933 1.00 52.19 170 GLY A CA 1
ATOM 1322 C C . GLY A 1 170 ? 20.511 1.018 -42.972 1.00 52.19 170 GLY A C 1
ATOM 1323 O O . GLY A 1 170 ? 19.351 0.854 -42.603 1.00 52.19 170 GLY A O 1
ATOM 1324 N N . ARG A 1 171 ? 21.024 2.129 -43.519 1.00 44.31 171 ARG A N 1
ATOM 1325 C CA . ARG A 1 171 ? 20.389 3.417 -43.873 1.00 44.31 171 ARG A CA 1
ATOM 1326 C C . ARG A 1 171 ? 20.176 4.431 -42.757 1.00 44.31 171 ARG A C 1
ATOM 1328 O O . ARG A 1 171 ? 19.451 4.134 -41.788 1.00 44.31 171 ARG A O 1
#

Foldseek 3Di:
DDDDDDDDDPDVVVVVPDPDDPVRVLVVLLVVLVVLLVVCVVVVVVLVVCVPVPVVVNVVVVVVCPDLVNLVVVLVNVLSVLSNVLSVVLVVVCVVDVVCVVVVVVSVVVSVVSSCVVSVVVCCLSCCVVVVNDDDPVVVVLVVCCVVCVPPPSNDDPPPVVVPPDDPPDD

Radius of gyration: 26.55 Å; chains: 1; bounding box: 72×65×66 Å

pLDDT: mean 86.06, std 14.46, range [44.31, 98.44]